Protein AF-A0A7S0UG83-F1 (afdb_monomer)

Structure (mmCIF, N/CA/C/O backbone):
data_AF-A0A7S0UG83-F1
#
_entry.id   AF-A0A7S0UG83-F1
#
loop_
_atom_site.group_PDB
_atom_site.id
_atom_site.type_symbol
_atom_site.label_atom_id
_atom_site.label_alt_id
_atom_site.label_comp_id
_atom_site.label_asym_id
_atom_site.label_entity_id
_atom_site.label_seq_id
_atom_site.pdbx_PDB_ins_code
_atom_site.Cartn_x
_atom_site.Cartn_y
_atom_site.Cartn_z
_atom_site.occupancy
_atom_site.B_iso_or_equiv
_atom_site.auth_seq_id
_atom_site.auth_comp_id
_atom_site.auth_asym_id
_atom_site.auth_atom_id
_atom_site.pdbx_PDB_model_num
ATOM 1 N N . SER A 1 1 ? -14.857 -38.930 8.325 1.00 55.25 1 SER A N 1
ATOM 2 C CA . SER A 1 1 ? -13.492 -38.384 8.248 1.00 55.25 1 SER A CA 1
ATOM 3 C C . SER A 1 1 ? -13.246 -37.545 7.004 1.00 55.25 1 SER A C 1
ATOM 5 O O . SER A 1 1 ? -12.803 -36.432 7.189 1.00 55.25 1 SER A O 1
ATOM 7 N N . ALA A 1 2 ? -13.615 -37.961 5.781 1.00 55.34 2 ALA A N 1
ATOM 8 C CA . ALA A 1 2 ? -13.369 -37.147 4.570 1.00 55.34 2 ALA A CA 1
ATOM 9 C C . ALA A 1 2 ? -14.016 -35.740 4.572 1.00 55.34 2 ALA A C 1
ATOM 11 O O . ALA A 1 2 ? -13.411 -34.779 4.124 1.00 55.34 2 ALA A O 1
ATOM 12 N N . THR A 1 3 ? -15.219 -35.597 5.137 1.00 56.50 3 THR A N 1
ATOM 13 C CA . THR A 1 3 ? -15.946 -34.312 5.203 1.00 56.50 3 THR A CA 1
ATOM 14 C C . THR A 1 3 ? -15.348 -33.318 6.207 1.00 56.50 3 THR A C 1
ATOM 16 O O . THR A 1 3 ? -15.695 -32.144 6.189 1.00 56.50 3 THR A O 1
ATOM 19 N N . GLN A 1 4 ? -14.491 -33.794 7.115 1.00 55.19 4 GLN A N 1
ATOM 20 C CA . GLN A 1 4 ? -13.876 -32.973 8.158 1.00 55.19 4 GLN A CA 1
ATOM 21 C C . GLN A 1 4 ? -12.537 -32.400 7.666 1.00 55.19 4 GLN A C 1
ATOM 23 O O . GLN A 1 4 ? -12.300 -31.214 7.853 1.00 55.19 4 GLN A O 1
ATOM 28 N N . ASP A 1 5 ? -11.759 -33.195 6.917 1.00 56.16 5 ASP A N 1
ATOM 29 C CA . ASP A 1 5 ? -10.549 -32.743 6.207 1.00 56.16 5 ASP A CA 1
ATOM 30 C C . ASP A 1 5 ? -10.850 -31.689 5.121 1.00 56.16 5 ASP A C 1
ATOM 32 O O . ASP A 1 5 ? -10.112 -30.719 4.975 1.00 56.16 5 ASP A O 1
ATOM 36 N N . GLU A 1 6 ? -11.945 -31.835 4.360 1.00 56.91 6 GLU A N 1
ATOM 37 C CA . GLU A 1 6 ? -12.326 -30.838 3.342 1.00 56.91 6 GLU A CA 1
ATOM 38 C C . GLU A 1 6 ? -12.763 -29.500 3.955 1.00 56.91 6 GLU A C 1
ATOM 40 O O . GLU A 1 6 ? -12.455 -28.446 3.404 1.00 56.91 6 GLU A O 1
ATOM 45 N N . ALA A 1 7 ? -13.459 -29.520 5.095 1.00 57.38 7 ALA A N 1
ATOM 46 C CA . ALA A 1 7 ? -13.889 -28.298 5.774 1.00 57.38 7 ALA A CA 1
ATOM 47 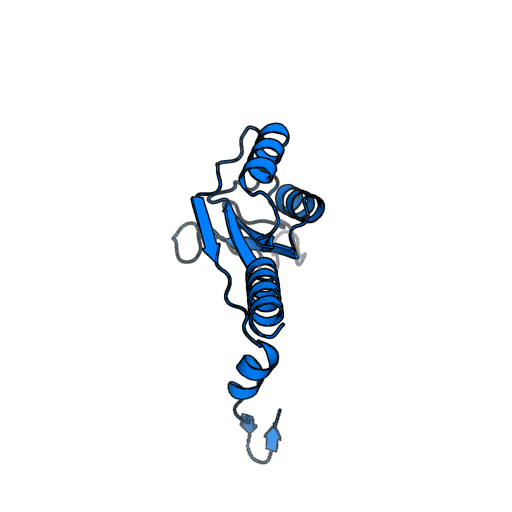C C . ALA A 1 7 ? -12.700 -27.536 6.381 1.00 57.38 7 ALA A C 1
ATOM 49 O O . ALA A 1 7 ? -12.618 -26.316 6.250 1.00 57.38 7 ALA A O 1
ATOM 50 N N . GLU A 1 8 ? -11.752 -28.263 6.973 1.00 57.75 8 GLU A N 1
ATOM 51 C CA . GLU A 1 8 ? -10.526 -27.698 7.540 1.00 57.75 8 GLU A CA 1
ATOM 52 C C . GLU A 1 8 ? -9.620 -27.121 6.435 1.00 57.75 8 GLU A C 1
ATOM 54 O O . GLU A 1 8 ? -9.106 -26.013 6.563 1.00 57.75 8 GLU A O 1
ATOM 59 N N . ALA A 1 9 ? -9.510 -27.797 5.284 1.00 57.75 9 ALA A N 1
ATOM 60 C CA . ALA A 1 9 ? -8.778 -27.281 4.126 1.00 57.75 9 ALA A CA 1
ATOM 61 C C . ALA A 1 9 ? -9.392 -25.992 3.549 1.00 57.75 9 ALA A C 1
ATOM 63 O O . ALA A 1 9 ? -8.658 -25.088 3.148 1.00 57.75 9 ALA A O 1
ATOM 64 N N . VAL A 1 10 ? -10.723 -25.877 3.519 1.00 57.22 10 VAL A N 1
ATOM 65 C CA . VAL A 1 10 ? -11.413 -24.665 3.047 1.00 57.22 10 VAL A CA 1
ATOM 66 C C . VAL A 1 10 ? -11.240 -23.501 4.028 1.00 57.22 10 VAL A C 1
ATOM 68 O O . VAL A 1 10 ? -10.993 -22.382 3.582 1.00 57.22 10 VAL A O 1
ATOM 71 N N . GLU A 1 11 ? -11.286 -23.744 5.342 1.00 54.84 11 GLU A N 1
ATOM 72 C CA . GLU A 1 11 ? -10.980 -22.715 6.352 1.00 54.84 11 GLU A CA 1
ATOM 73 C C . GLU A 1 11 ? -9.525 -22.234 6.272 1.00 54.84 11 GLU A C 1
ATOM 75 O O . GLU A 1 11 ? -9.270 -21.035 6.382 1.00 54.84 11 GLU A O 1
ATOM 80 N N . ILE A 1 12 ? -8.566 -23.132 6.021 1.00 55.22 12 ILE A N 1
ATOM 81 C CA . ILE A 1 12 ? -7.151 -22.763 5.855 1.00 55.22 12 ILE A CA 1
ATOM 82 C C . ILE A 1 12 ? -6.948 -21.918 4.589 1.00 55.22 12 ILE A C 1
ATOM 84 O O . ILE A 1 12 ? -6.195 -20.943 4.612 1.00 55.22 12 ILE A O 1
ATOM 88 N N . LEU A 1 13 ? -7.631 -22.254 3.493 1.00 54.31 13 LEU A N 1
ATOM 89 C CA . LEU A 1 13 ? -7.565 -21.491 2.243 1.00 54.31 13 LEU A CA 1
ATOM 90 C C . LEU A 1 13 ? -8.206 -20.103 2.373 1.00 54.31 13 LEU A C 1
ATOM 92 O O . LEU A 1 13 ? -7.708 -19.145 1.781 1.00 54.31 13 LEU A O 1
ATOM 96 N N . ASP A 1 14 ? -9.273 -19.966 3.161 1.00 55.91 14 ASP A N 1
ATOM 97 C CA . ASP A 1 14 ? -9.890 -18.662 3.418 1.00 55.91 14 ASP A CA 1
ATOM 98 C C . ASP A 1 14 ? -9.061 -17.826 4.406 1.00 55.91 14 ASP A C 1
ATOM 100 O O . ASP A 1 14 ? -8.895 -16.626 4.205 1.00 55.91 14 ASP A O 1
ATOM 104 N N . ALA A 1 15 ? -8.418 -18.456 5.397 1.00 54.66 15 ALA A N 1
ATOM 105 C CA . ALA A 1 15 ? -7.456 -17.799 6.288 1.00 54.66 15 ALA A CA 1
ATOM 106 C C . ALA A 1 15 ? -6.184 -17.325 5.557 1.00 54.66 15 ALA A C 1
ATOM 108 O O . ALA A 1 15 ? -5.594 -16.313 5.943 1.00 54.66 15 ALA A O 1
ATOM 109 N N . ALA A 1 16 ? -5.786 -18.021 4.488 1.00 64.38 16 ALA A N 1
ATOM 110 C CA . ALA A 1 16 ? -4.690 -17.630 3.600 1.00 64.38 16 ALA A CA 1
ATOM 111 C C . ALA A 1 16 ? -5.082 -16.532 2.593 1.00 64.38 16 ALA A C 1
ATOM 113 O O . ALA A 1 16 ? -4.217 -15.988 1.905 1.00 64.38 16 ALA A O 1
ATOM 114 N N . SER A 1 17 ? -6.367 -16.173 2.501 1.00 81.69 17 SER A N 1
ATOM 115 C CA . SER A 1 17 ? -6.817 -15.092 1.631 1.00 81.69 17 SER A CA 1
ATOM 116 C C . SER A 1 17 ? -6.233 -13.762 2.102 1.00 81.69 17 SER A C 1
ATOM 118 O O . SER A 1 17 ? -6.356 -13.380 3.263 1.00 81.69 17 SER A O 1
ATOM 120 N N . LEU A 1 18 ? -5.649 -13.004 1.181 1.00 88.12 18 LEU A N 1
ATOM 121 C CA . LEU A 1 18 ? -5.120 -11.675 1.460 1.00 88.12 18 LEU A CA 1
ATOM 122 C C . LEU A 1 18 ? -6.156 -10.605 1.093 1.00 88.12 18 LEU A C 1
ATOM 124 O O . LEU A 1 18 ? -6.955 -10.770 0.167 1.00 88.12 18 LEU A O 1
ATOM 128 N N . ARG A 1 19 ? -6.161 -9.497 1.830 1.00 90.81 19 ARG A N 1
ATOM 129 C CA . ARG A 1 19 ? -6.985 -8.315 1.559 1.00 90.81 19 ARG A CA 1
ATOM 130 C C . ARG A 1 19 ? -6.094 -7.088 1.505 1.00 90.81 19 ARG A C 1
ATOM 132 O O . ARG A 1 19 ? -5.332 -6.848 2.436 1.00 90.81 19 ARG A O 1
ATOM 139 N N . SER A 1 20 ? -6.203 -6.309 0.441 1.00 91.88 20 SER A N 1
ATOM 140 C CA . SER A 1 20 ? -5.556 -5.008 0.331 1.00 91.88 20 SER A CA 1
ATOM 141 C C . SER A 1 20 ? -6.509 -3.918 0.795 1.00 91.88 20 SER A C 1
ATOM 143 O O . SER A 1 20 ? -7.672 -3.898 0.393 1.00 91.88 20 SER A O 1
ATOM 145 N N . VAL A 1 21 ? -5.999 -3.007 1.608 1.00 92.56 21 VAL A N 1
ATOM 146 C CA . VAL A 1 21 ? -6.698 -1.840 2.132 1.00 92.56 21 VAL A CA 1
ATOM 147 C C . VAL A 1 21 ? -5.957 -0.597 1.671 1.00 92.56 21 VAL A C 1
ATOM 149 O O . VAL A 1 21 ? -4.744 -0.512 1.862 1.00 92.56 21 VAL A O 1
ATOM 152 N N . THR A 1 22 ? -6.671 0.358 1.080 1.00 92.62 22 THR A N 1
ATOM 153 C CA . THR A 1 22 ? -6.071 1.585 0.538 1.00 92.62 22 THR A CA 1
ATOM 154 C C . THR A 1 22 ? -6.601 2.828 1.244 1.00 92.62 22 THR A C 1
ATOM 156 O O . THR A 1 22 ? -7.810 3.060 1.301 1.00 92.62 22 THR A O 1
ATOM 159 N N . PHE A 1 23 ? -5.672 3.642 1.737 1.00 91.19 23 PHE A N 1
ATOM 160 C CA . PHE A 1 23 ? -5.886 4.992 2.240 1.00 91.19 23 PHE A CA 1
ATOM 161 C C . PHE A 1 23 ? -5.570 5.981 1.118 1.00 91.19 23 PHE A C 1
ATOM 163 O O . PHE A 1 23 ? -4.446 5.998 0.604 1.00 91.19 23 PHE A O 1
ATOM 170 N N . SER A 1 24 ? -6.560 6.773 0.710 1.00 90.62 24 SER A N 1
ATOM 171 C CA . SER A 1 24 ? -6.434 7.662 -0.445 1.00 90.62 24 SER A CA 1
ATOM 172 C C . SER A 1 24 ? -6.093 9.092 -0.062 1.00 90.62 24 SER A C 1
ATOM 174 O O . SER A 1 24 ? -6.533 9.571 0.979 1.00 90.62 24 SER A O 1
ATOM 176 N N . ASN A 1 25 ? -5.393 9.792 -0.961 1.00 88.19 25 ASN A N 1
ATOM 177 C CA . ASN A 1 25 ? -5.128 11.232 -0.865 1.00 88.19 25 ASN A CA 1
ATOM 178 C C . ASN A 1 25 ? -4.429 11.634 0.442 1.00 88.19 25 ASN A C 1
ATOM 180 O O . ASN A 1 25 ? -4.804 12.611 1.090 1.00 88.19 25 ASN A O 1
ATOM 184 N N . ILE A 1 26 ? -3.423 10.857 0.842 1.00 88.75 26 ILE A N 1
ATOM 185 C CA . ILE A 1 26 ? -2.611 11.161 2.016 1.00 88.75 26 ILE A CA 1
ATOM 186 C C . ILE A 1 26 ? -1.632 12.261 1.652 1.00 88.75 26 ILE A C 1
ATOM 188 O O . ILE A 1 26 ? -0.819 12.095 0.739 1.00 88.75 26 ILE A O 1
ATOM 192 N N . LEU A 1 27 ? -1.712 13.373 2.377 1.00 88.44 27 LEU A N 1
ATOM 193 C CA . LEU A 1 27 ? -0.807 14.492 2.171 1.00 88.44 27 LEU A CA 1
ATOM 194 C C . LEU A 1 27 ? 0.592 14.128 2.667 1.00 88.44 27 LEU A C 1
ATOM 196 O O . LEU A 1 27 ? 0.752 13.429 3.669 1.00 88.44 27 LEU A O 1
ATOM 200 N N . LYS A 1 28 ? 1.619 14.685 2.031 1.00 84.31 28 LYS A N 1
ATOM 201 C CA . LYS A 1 28 ? 3.019 14.528 2.452 1.00 84.31 28 LYS A CA 1
ATOM 202 C C . LYS A 1 28 ? 3.256 14.841 3.935 1.00 84.31 28 LYS A C 1
ATOM 204 O O . LYS A 1 28 ? 4.001 14.121 4.597 1.00 84.31 28 LYS A O 1
ATOM 209 N N . ASP A 1 29 ? 2.599 15.878 4.453 1.00 85.69 29 ASP A N 1
ATOM 210 C CA . ASP A 1 29 ? 2.721 16.325 5.850 1.00 85.69 29 ASP A CA 1
ATOM 211 C C . ASP A 1 29 ? 2.062 15.365 6.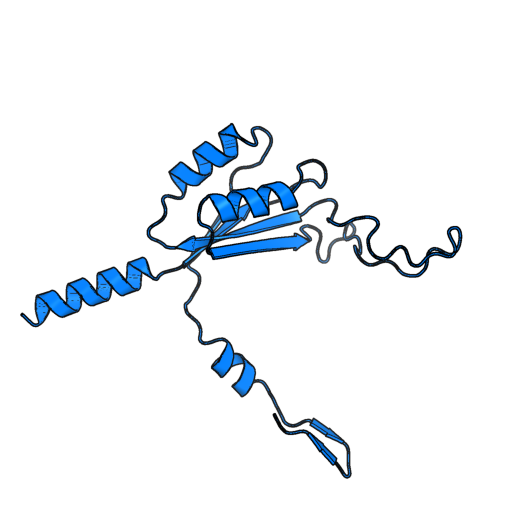854 1.00 85.69 29 ASP A C 1
ATOM 213 O O . ASP A 1 29 ? 2.298 15.465 8.055 1.00 85.69 29 ASP A O 1
ATOM 217 N N . GLN A 1 30 ? 1.249 14.417 6.379 1.00 85.06 30 GLN A N 1
ATOM 218 C CA . GLN A 1 30 ? 0.651 13.359 7.200 1.00 85.06 30 GLN A CA 1
ATOM 219 C C . GLN A 1 30 ? 1.569 12.136 7.348 1.00 85.06 30 GLN A C 1
ATOM 221 O O . GLN A 1 30 ? 1.123 11.091 7.813 1.00 85.06 30 GLN A O 1
ATOM 226 N N . GLU A 1 31 ? 2.839 12.263 6.950 1.00 86.50 31 GLU A N 1
ATOM 227 C CA . GLU A 1 31 ? 3.883 11.244 7.085 1.00 86.50 31 GLU A CA 1
ATOM 228 C C . GLU A 1 31 ? 3.443 9.850 6.583 1.00 86.50 31 GLU A C 1
ATOM 230 O O . GLU A 1 31 ? 3.411 8.885 7.353 1.00 86.50 31 GLU A O 1
ATOM 235 N N . PRO A 1 32 ? 3.145 9.686 5.277 1.00 88.38 32 PRO A N 1
ATOM 236 C CA . PRO A 1 32 ? 2.652 8.419 4.715 1.00 88.38 32 PRO A CA 1
ATOM 237 C C . PRO A 1 32 ? 3.587 7.226 4.982 1.00 88.38 32 PRO A C 1
ATOM 239 O O . PRO A 1 32 ? 3.148 6.078 5.069 1.00 88.38 32 PRO A O 1
ATOM 242 N N . GLN A 1 33 ? 4.881 7.487 5.162 1.00 88.44 33 GLN A N 1
ATOM 243 C CA . GLN A 1 33 ? 5.870 6.469 5.503 1.00 88.44 33 GLN A CA 1
ATOM 244 C C . GLN A 1 33 ? 5.767 5.991 6.958 1.00 88.44 33 GLN A C 1
ATOM 246 O O . GLN A 1 33 ? 5.955 4.803 7.224 1.00 88.44 33 GLN A O 1
ATOM 251 N N . LEU A 1 34 ? 5.415 6.881 7.892 1.00 90.25 34 LEU A N 1
ATOM 252 C CA . LEU A 1 34 ? 5.139 6.504 9.277 1.00 90.25 34 LEU A CA 1
ATOM 253 C C . LEU A 1 34 ? 3.873 5.645 9.352 1.00 90.25 34 LEU A C 1
ATOM 255 O O . LEU A 1 34 ? 3.875 4.622 10.033 1.00 90.25 34 LEU A O 1
ATOM 259 N N . LEU A 1 35 ? 2.841 5.993 8.575 1.00 90.94 35 LEU A N 1
ATOM 260 C CA . LEU A 1 35 ? 1.647 5.160 8.426 1.00 90.94 35 LEU A CA 1
ATOM 261 C C . LEU A 1 35 ? 1.993 3.758 7.897 1.00 90.94 35 LEU A C 1
ATOM 263 O O . LEU A 1 35 ? 1.491 2.768 8.420 1.00 90.94 35 LEU A O 1
ATOM 267 N N . CYS A 1 36 ? 2.880 3.646 6.903 1.00 91.94 36 CYS A N 1
ATOM 268 C CA . CYS A 1 36 ? 3.327 2.343 6.396 1.00 91.94 36 CYS A CA 1
ATOM 269 C C . CYS A 1 36 ? 4.010 1.499 7.476 1.00 91.94 36 CYS A C 1
ATOM 271 O O . CYS A 1 36 ? 3.695 0.317 7.613 1.00 91.94 36 CYS A O 1
ATOM 273 N N . ASN A 1 37 ? 4.920 2.095 8.249 1.00 92.44 37 ASN A N 1
ATOM 274 C CA . ASN A 1 37 ? 5.593 1.398 9.346 1.00 92.44 37 ASN A CA 1
ATOM 275 C C . ASN A 1 37 ? 4.587 0.939 10.405 1.00 92.44 37 ASN A C 1
ATOM 277 O O . ASN A 1 37 ? 4.611 -0.215 10.822 1.00 92.44 37 ASN A O 1
ATOM 281 N N . PHE A 1 38 ? 3.650 1.812 10.767 1.00 93.69 38 PHE A N 1
ATOM 282 C CA . PHE A 1 38 ? 2.607 1.496 11.731 1.00 93.69 38 PHE A CA 1
ATOM 283 C C . PHE A 1 38 ? 1.711 0.342 11.264 1.00 93.69 38 PHE A C 1
ATOM 285 O O . PHE A 1 38 ? 1.462 -0.598 12.010 1.00 93.69 38 PHE A O 1
ATOM 292 N N . LEU A 1 39 ? 1.281 0.343 9.999 1.00 92.81 39 LEU A N 1
ATOM 293 C CA . LEU A 1 39 ? 0.478 -0.746 9.434 1.00 92.81 39 LEU A CA 1
ATOM 294 C C . LEU A 1 39 ? 1.243 -2.081 9.416 1.00 92.81 39 LEU A C 1
ATOM 296 O O . LEU A 1 39 ? 0.643 -3.126 9.669 1.00 92.81 39 LEU A O 1
ATOM 300 N N . MET A 1 40 ? 2.560 -2.059 9.178 1.00 93.56 40 MET A N 1
ATOM 301 C CA . MET A 1 40 ? 3.415 -3.249 9.305 1.00 93.56 40 MET A CA 1
ATOM 302 C C . MET A 1 40 ? 3.462 -3.763 10.750 1.00 93.56 40 MET A C 1
ATOM 304 O O . MET A 1 40 ? 3.352 -4.969 10.968 1.00 93.56 40 MET A O 1
ATOM 308 N N . GLU A 1 41 ? 3.557 -2.875 11.744 1.00 93.44 41 GLU A N 1
ATOM 309 C CA . GLU A 1 41 ? 3.510 -3.248 13.168 1.00 93.44 41 GLU A CA 1
ATOM 310 C C . GLU A 1 41 ? 2.155 -3.845 13.580 1.00 93.44 41 GLU A C 1
ATOM 312 O O . GLU A 1 41 ? 2.108 -4.760 14.403 1.00 93.44 41 GLU A O 1
ATOM 317 N N . LEU A 1 42 ? 1.060 -3.402 12.954 1.00 91.25 42 LEU A N 1
ATOM 318 C CA . LEU A 1 42 ? -0.282 -3.973 13.133 1.00 91.25 42 LEU A CA 1
ATOM 319 C C . LEU A 1 42 ? -0.486 -5.322 12.418 1.00 91.25 42 LEU A C 1
ATOM 321 O O . LEU A 1 42 ? -1.576 -5.895 12.477 1.00 91.25 42 LEU A O 1
ATOM 325 N N . GLY A 1 43 ? 0.547 -5.849 11.757 1.00 91.00 43 GLY A N 1
ATOM 326 C CA . GLY A 1 43 ? 0.526 -7.161 11.116 1.00 91.00 43 GLY A CA 1
ATOM 3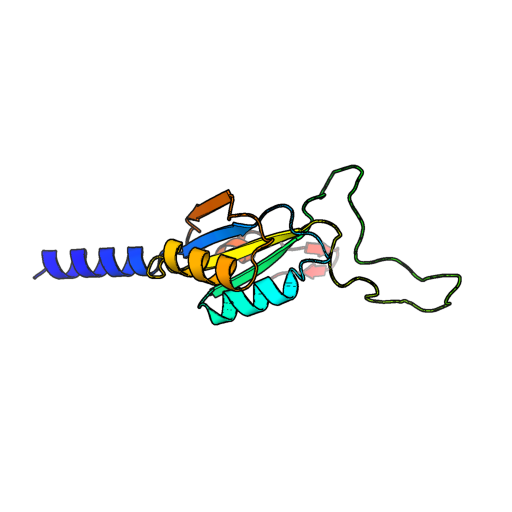27 C C . GLY A 1 43 ? 0.185 -7.137 9.627 1.00 91.00 43 GLY A C 1
ATOM 328 O O . GLY A 1 43 ? -0.281 -8.151 9.100 1.00 91.00 43 GLY A O 1
ATOM 329 N N . ALA A 1 44 ? 0.399 -6.013 8.934 1.00 92.81 44 ALA A N 1
ATOM 330 C CA . ALA A 1 44 ? 0.380 -6.017 7.475 1.00 92.81 44 ALA A CA 1
ATOM 331 C C . ALA A 1 44 ? 1.515 -6.905 6.944 1.00 92.81 44 ALA A C 1
ATOM 333 O O . ALA A 1 44 ? 2.655 -6.842 7.400 1.00 92.81 44 ALA A O 1
ATOM 334 N N . CYS A 1 45 ? 1.210 -7.722 5.941 1.00 90.50 45 CYS A N 1
ATOM 335 C CA . CYS A 1 45 ? 2.204 -8.510 5.219 1.00 90.50 45 CYS A CA 1
ATOM 336 C C . CYS A 1 45 ? 3.082 -7.625 4.328 1.00 90.50 45 CYS A C 1
ATOM 338 O O . CYS A 1 45 ? 4.231 -7.960 4.046 1.00 90.50 45 CYS A O 1
ATOM 340 N N . SER A 1 46 ? 2.518 -6.523 3.836 1.00 92.31 46 SER A N 1
ATOM 341 C CA . SER A 1 46 ? 3.199 -5.573 2.966 1.00 92.31 46 SER A CA 1
ATOM 342 C C . SER A 1 46 ? 2.487 -4.228 2.997 1.00 92.31 46 SER A C 1
ATOM 344 O O . SER A 1 46 ? 1.268 -4.168 3.176 1.00 92.31 46 SER A O 1
ATOM 346 N N . THR A 1 47 ? 3.248 -3.161 2.781 1.00 93.88 47 THR A N 1
ATOM 347 C CA . THR A 1 47 ? 2.746 -1.807 2.567 1.00 93.88 47 THR A CA 1
ATOM 348 C C . THR A 1 47 ? 3.435 -1.187 1.356 1.00 93.88 47 THR A C 1
ATOM 350 O O . THR A 1 47 ? 4.581 -1.505 1.035 1.00 93.88 47 THR A O 1
ATOM 353 N N . SER A 1 48 ? 2.721 -0.319 0.649 1.00 92.06 48 SER A N 1
ATOM 354 C CA . SER A 1 48 ? 3.219 0.374 -0.536 1.00 92.06 48 SER A CA 1
ATOM 355 C C . SER A 1 48 ? 2.660 1.787 -0.607 1.00 92.06 48 SER A C 1
ATOM 357 O O . SER A 1 48 ? 1.485 2.003 -0.301 1.00 92.06 48 SER A O 1
ATOM 359 N N . ILE A 1 49 ? 3.484 2.715 -1.083 1.00 90.94 49 ILE A N 1
ATOM 360 C CA . ILE A 1 49 ? 3.113 4.106 -1.345 1.00 90.94 49 ILE A CA 1
ATOM 361 C C . ILE A 1 49 ? 3.117 4.301 -2.859 1.00 90.94 49 ILE A C 1
ATOM 363 O O . ILE A 1 49 ? 4.093 3.949 -3.524 1.00 90.94 49 ILE A O 1
ATOM 367 N N . VAL A 1 50 ? 2.027 4.836 -3.396 1.00 88.88 50 VAL A N 1
ATOM 368 C CA . VAL A 1 50 ? 1.860 5.126 -4.824 1.00 88.88 50 VAL A CA 1
ATOM 369 C C . VAL A 1 50 ? 1.431 6.581 -4.980 1.00 88.88 50 VAL A C 1
ATOM 371 O O . VAL A 1 50 ? 0.714 7.097 -4.125 1.00 88.88 50 VAL A O 1
ATOM 374 N N . ASP A 1 51 ? 1.867 7.234 -6.054 1.00 87.88 51 ASP A N 1
ATOM 375 C CA . ASP A 1 51 ? 1.418 8.582 -6.405 1.00 87.88 51 ASP A CA 1
ATOM 376 C C . ASP A 1 51 ? -0.104 8.613 -6.618 1.00 87.88 51 ASP A C 1
ATOM 378 O O . ASP A 1 51 ? -0.646 7.791 -7.364 1.00 87.88 51 ASP A O 1
ATOM 382 N N . ALA A 1 52 ? -0.791 9.537 -5.945 1.00 87.56 52 ALA A N 1
ATOM 383 C CA . ALA A 1 52 ? -2.223 9.750 -6.147 1.00 87.56 52 ALA A CA 1
ATOM 384 C C . ALA A 1 52 ? -2.532 10.603 -7.380 1.00 87.56 52 ALA A C 1
ATOM 386 O O . ALA A 1 52 ? -3.607 10.474 -7.965 1.00 87.56 52 ALA A O 1
ATOM 387 N N . ASP A 1 53 ? -1.568 11.410 -7.813 1.00 85.31 53 ASP A N 1
ATOM 388 C CA . ASP A 1 53 ? -1.708 12.348 -8.919 1.00 85.31 53 ASP A CA 1
ATOM 389 C C . ASP A 1 53 ? -1.178 11.758 -10.241 1.00 85.31 53 ASP A C 1
ATOM 391 O O . ASP A 1 53 ? -1.049 12.480 -11.232 1.00 85.31 53 ASP A O 1
ATOM 395 N N . LEU A 1 54 ? -0.927 10.441 -10.293 1.00 84.44 54 LEU A N 1
ATOM 396 C CA . LEU A 1 54 ? -0.402 9.738 -11.468 1.00 84.44 54 LEU A CA 1
ATOM 397 C C . LEU A 1 54 ? -1.254 10.002 -12.724 1.00 84.44 54 LEU A C 1
ATOM 399 O O . LEU A 1 54 ? -2.434 9.644 -12.788 1.00 84.44 54 LEU A O 1
ATOM 403 N N . GLY A 1 55 ? -0.638 10.565 -13.764 1.00 79.69 55 GLY A N 1
ATOM 404 C CA . GLY A 1 55 ? -1.288 10.884 -15.034 1.00 79.69 55 GLY A CA 1
ATOM 405 C C . GLY A 1 55 ? -2.141 12.156 -15.010 1.00 79.69 55 GLY A C 1
ATOM 406 O O . GLY A 1 55 ? -2.866 12.415 -15.976 1.00 79.69 55 GLY A O 1
ATOM 407 N N . THR A 1 56 ? -2.078 12.943 -13.934 1.00 85.06 56 THR A N 1
ATOM 408 C CA . THR A 1 56 ? -2.755 14.241 -13.816 1.00 85.06 56 THR A CA 1
ATOM 409 C C . THR A 1 56 ? -1.790 15.402 -14.076 1.00 85.06 56 THR A C 1
ATOM 411 O O . THR A 1 56 ? -0.585 15.223 -14.220 1.00 85.06 56 THR A O 1
ATOM 414 N N . THR A 1 57 ? -2.316 16.627 -14.155 1.00 8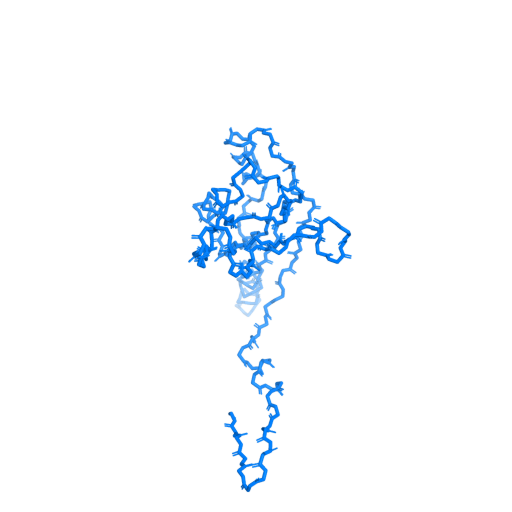3.06 57 THR A N 1
ATOM 415 C CA . THR A 1 57 ? -1.486 17.837 -14.289 1.00 83.06 57 THR A CA 1
ATOM 416 C C . THR A 1 57 ? -0.686 18.171 -13.034 1.00 83.06 57 THR A C 1
ATOM 418 O O . THR A 1 57 ? 0.244 18.969 -13.123 1.00 83.06 57 THR A O 1
ATOM 421 N N . ASP A 1 58 ? -1.059 17.586 -11.895 1.00 80.06 58 ASP A N 1
ATOM 422 C CA . ASP A 1 58 ? -0.445 17.830 -10.590 1.00 80.06 58 ASP A CA 1
ATOM 423 C C . ASP A 1 58 ? 0.611 16.762 -10.237 1.00 80.06 58 ASP A C 1
ATOM 425 O O . ASP A 1 58 ? 1.240 16.844 -9.181 1.00 80.06 58 ASP A O 1
ATOM 429 N N . GLU A 1 59 ? 0.853 15.800 -11.142 1.00 80.94 59 GLU A N 1
ATOM 430 C CA . GLU A 1 59 ? 1.900 14.783 -11.015 1.00 80.94 59 GLU A CA 1
ATOM 431 C C . GLU A 1 59 ? 3.273 15.445 -10.831 1.00 80.94 59 GLU A C 1
ATOM 433 O O . GLU A 1 59 ? 3.706 16.276 -11.637 1.00 80.94 59 GLU A O 1
ATOM 438 N N . GLN A 1 60 ? 3.988 15.055 -9.773 1.00 75.38 60 GLN A N 1
ATOM 439 C CA . GLN A 1 60 ? 5.349 15.521 -9.513 1.00 75.38 60 GLN A CA 1
ATOM 440 C C . GLN A 1 60 ? 6.321 14.351 -9.477 1.00 75.38 60 GLN A C 1
ATOM 442 O O . GLN A 1 60 ? 6.175 13.413 -8.694 1.00 75.38 60 GLN A O 1
ATOM 447 N N . ALA A 1 61 ? 7.374 14.437 -10.288 1.00 73.00 61 ALA A N 1
ATOM 448 C CA . ALA A 1 61 ? 8.458 13.473 -10.234 1.00 73.00 61 ALA A CA 1
ATOM 449 C C . ALA A 1 61 ? 9.201 13.587 -8.891 1.00 73.00 61 ALA A C 1
ATOM 451 O O . ALA A 1 61 ? 9.756 14.630 -8.559 1.00 73.00 61 ALA A O 1
ATOM 452 N N . ILE A 1 62 ? 9.248 12.488 -8.130 1.00 70.50 62 ILE A N 1
ATOM 453 C CA . ILE A 1 62 ? 10.076 12.373 -6.913 1.00 70.50 62 ILE A CA 1
ATOM 454 C C . ILE A 1 62 ? 11.573 12.326 -7.240 1.00 70.50 62 ILE A C 1
ATOM 456 O O . ILE A 1 62 ? 12.420 12.703 -6.428 1.00 70.50 62 ILE A O 1
ATOM 460 N N . PHE A 1 63 ? 11.902 11.820 -8.425 1.00 66.19 63 PHE A N 1
ATOM 461 C CA . PHE A 1 63 ? 13.264 11.742 -8.919 1.00 66.19 63 PHE A CA 1
ATOM 462 C C . PHE A 1 63 ? 13.478 12.886 -9.900 1.00 66.19 63 PHE A C 1
ATOM 464 O O . PHE A 1 63 ? 13.059 12.773 -11.050 1.00 66.19 63 PHE A O 1
ATOM 471 N N . ASP A 1 64 ? 14.120 13.961 -9.446 1.00 55.09 64 ASP A N 1
ATOM 472 C CA . ASP A 1 64 ? 14.563 15.025 -10.346 1.00 55.09 64 ASP A CA 1
ATOM 473 C C . ASP A 1 64 ? 16.053 14.900 -10.701 1.00 55.09 64 ASP A C 1
ATOM 475 O O . ASP A 1 64 ? 16.881 14.359 -9.953 1.00 55.09 64 ASP A O 1
ATOM 479 N N . GLU A 1 65 ? 16.356 15.373 -11.907 1.00 55.53 65 GLU A N 1
ATOM 480 C CA . GLU A 1 65 ? 17.682 15.531 -12.474 1.00 55.53 65 GLU A CA 1
ATOM 481 C C . GLU A 1 65 ? 18.500 16.588 -11.714 1.00 55.53 65 GLU A C 1
ATOM 483 O O . GLU A 1 65 ? 18.020 17.346 -10.883 1.00 55.53 65 GLU A O 1
ATOM 488 N N . PHE A 1 66 ? 19.801 16.574 -11.990 1.00 51.78 66 PHE A N 1
ATOM 489 C CA . PHE A 1 66 ? 20.829 17.453 -11.439 1.00 51.78 66 PHE A CA 1
ATOM 490 C C . PHE A 1 66 ? 20.353 18.898 -11.181 1.00 51.78 66 PHE A C 1
ATOM 492 O O . PHE A 1 66 ? 20.069 19.633 -12.125 1.00 51.78 66 PHE A O 1
ATOM 499 N N . ASP A 1 67 ? 20.365 19.329 -9.916 1.00 59.72 67 ASP A N 1
ATOM 500 C CA . ASP A 1 67 ? 20.127 20.726 -9.558 1.00 59.72 67 ASP A CA 1
ATOM 501 C C . ASP A 1 67 ? 21.330 21.565 -10.023 1.00 59.72 67 ASP A C 1
ATOM 503 O O . ASP A 1 67 ? 22.440 21.461 -9.487 1.00 59.72 67 ASP A O 1
ATOM 507 N N . ALA A 1 68 ? 21.122 22.374 -11.064 1.00 58.88 68 ALA A N 1
ATOM 508 C CA . ALA A 1 68 ? 22.158 23.212 -11.657 1.00 58.88 68 ALA A CA 1
ATOM 509 C C . ALA A 1 68 ? 22.617 24.356 -10.732 1.00 58.88 68 ALA A C 1
ATOM 511 O O . ALA A 1 68 ? 23.744 24.828 -10.887 1.00 58.88 68 ALA A O 1
ATOM 512 N N . GLU A 1 69 ? 21.789 24.782 -9.772 1.00 63.41 69 GLU A N 1
ATOM 513 C CA . GLU A 1 69 ? 22.123 25.838 -8.808 1.00 63.41 69 GLU A CA 1
ATOM 514 C C . GLU A 1 69 ? 22.895 25.280 -7.608 1.00 63.41 69 GLU A C 1
ATOM 516 O O . GLU A 1 69 ? 23.874 25.880 -7.162 1.00 63.41 69 GLU A O 1
ATOM 521 N N . SER A 1 70 ? 22.509 24.099 -7.122 1.00 60.94 70 SER A N 1
ATOM 522 C CA . SER A 1 70 ? 23.203 23.412 -6.025 1.00 60.94 70 SER A CA 1
ATOM 523 C C . SER A 1 70 ? 24.434 22.620 -6.495 1.00 60.94 70 SER A C 1
ATOM 525 O O . SER A 1 70 ? 25.249 22.191 -5.679 1.00 60.94 70 SER A O 1
ATOM 527 N N . MET A 1 71 ? 24.594 22.406 -7.811 1.00 57.28 71 MET A N 1
ATOM 528 C CA . MET A 1 71 ? 25.588 21.504 -8.423 1.00 57.28 71 MET A CA 1
ATOM 529 C C . MET A 1 71 ? 25.647 20.118 -7.765 1.00 57.28 71 MET A C 1
ATOM 531 O O . MET A 1 71 ? 26.661 19.415 -7.830 1.00 57.28 71 MET A O 1
ATOM 535 N N . THR A 1 72 ? 24.559 19.709 -7.123 1.00 52.19 72 THR A N 1
ATOM 536 C CA . THR A 1 72 ? 24.436 18.414 -6.480 1.00 52.19 72 THR A CA 1
ATOM 537 C C . THR A 1 72 ? 23.335 17.643 -7.181 1.00 52.19 72 THR A C 1
ATOM 539 O O . THR A 1 72 ? 22.273 18.159 -7.520 1.00 52.19 72 THR A O 1
ATOM 542 N N . ARG A 1 73 ? 23.597 16.356 -7.420 1.00 50.47 73 ARG A N 1
ATOM 543 C CA . ARG A 1 73 ? 22.500 15.420 -7.624 1.00 50.47 73 ARG A CA 1
ATOM 544 C C . ARG A 1 73 ? 21.866 15.251 -6.268 1.00 50.47 73 ARG A C 1
ATOM 546 O O . ARG A 1 73 ? 22.343 14.438 -5.476 1.00 50.47 73 ARG A O 1
ATOM 553 N N . THR A 1 74 ? 20.833 16.025 -5.992 1.00 48.53 74 THR A N 1
ATOM 554 C CA . THR A 1 74 ? 20.022 15.802 -4.809 1.00 48.53 74 THR A CA 1
ATOM 555 C C . THR A 1 74 ? 19.146 14.591 -5.086 1.00 48.53 74 THR A C 1
ATOM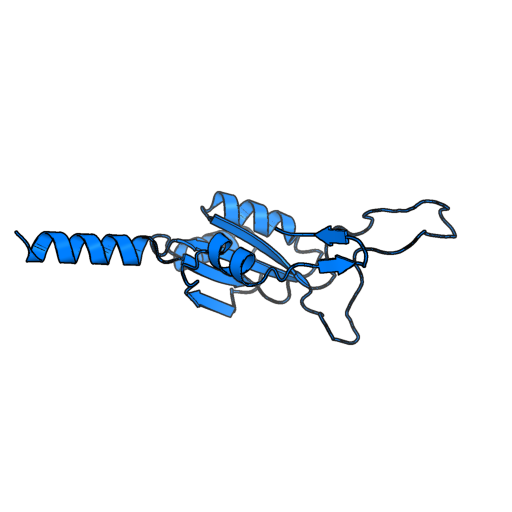 557 O O . THR A 1 74 ? 17.943 14.678 -5.294 1.00 48.53 74 THR A O 1
ATOM 560 N N . ALA A 1 75 ? 19.796 13.425 -5.151 1.00 48.00 75 ALA A N 1
ATOM 561 C CA . ALA A 1 75 ? 19.115 12.163 -5.021 1.00 48.00 75 ALA A CA 1
ATOM 562 C C . ALA A 1 75 ? 18.384 12.256 -3.681 1.00 48.00 75 ALA A C 1
ATOM 564 O O . ALA A 1 75 ? 19.008 12.244 -2.622 1.00 48.00 75 ALA A O 1
ATOM 565 N N . VAL A 1 76 ? 17.064 12.385 -3.762 1.00 49.62 76 VAL A N 1
ATOM 566 C CA . VAL A 1 76 ? 16.133 12.331 -2.639 1.00 49.62 76 VAL A CA 1
ATOM 567 C C . VAL A 1 76 ? 16.026 13.605 -1.770 1.00 49.62 76 VAL A C 1
ATOM 569 O O . VAL A 1 76 ? 16.252 13.569 -0.564 1.00 49.62 76 VAL A O 1
ATOM 572 N N . THR A 1 77 ? 15.608 14.753 -2.328 1.00 46.84 77 THR A N 1
ATOM 573 C CA . THR A 1 77 ? 15.105 15.873 -1.484 1.00 46.84 77 THR A CA 1
ATOM 574 C C . THR A 1 77 ? 13.723 15.593 -0.910 1.00 46.84 77 THR A C 1
ATOM 576 O O . THR A 1 77 ? 13.409 16.012 0.204 1.00 46.84 77 THR A O 1
ATOM 579 N N . THR A 1 78 ? 12.880 14.873 -1.646 1.00 53.66 78 THR A N 1
ATOM 580 C CA . THR A 1 78 ? 11.493 14.617 -1.266 1.00 53.66 78 THR A CA 1
ATOM 581 C C . THR A 1 78 ? 11.219 13.127 -1.342 1.00 53.66 78 THR A C 1
ATOM 583 O O . THR A 1 78 ? 10.981 12.590 -2.410 1.00 53.66 78 THR A O 1
ATOM 586 N N . HIS A 1 79 ? 11.252 12.440 -0.202 1.00 64.38 79 HIS A N 1
ATOM 587 C CA . HIS A 1 79 ? 11.033 10.990 -0.141 1.00 64.38 79 HIS A CA 1
ATOM 588 C C . HIS A 1 79 ? 9.570 10.572 -0.418 1.00 64.38 79 HIS A C 1
ATOM 590 O O . HIS A 1 79 ? 9.298 9.380 -0.450 1.00 64.38 79 HIS A O 1
ATOM 596 N N . ASN A 1 80 ? 8.642 11.524 -0.601 1.00 73.12 80 ASN A N 1
ATOM 597 C CA . ASN A 1 80 ? 7.204 11.288 -0.774 1.00 73.12 80 ASN A CA 1
ATOM 598 C C . ASN A 1 80 ? 6.583 12.311 -1.745 1.00 73.12 80 ASN A C 1
ATOM 600 O O . ASN A 1 80 ? 7.020 13.470 -1.766 1.00 73.12 80 ASN A O 1
ATOM 604 N N . TRP A 1 81 ? 5.549 11.885 -2.484 1.00 83.31 81 TRP A N 1
ATOM 605 C CA . TRP A 1 81 ? 4.704 12.737 -3.332 1.00 83.31 81 TRP A CA 1
ATOM 606 C C . TRP A 1 81 ? 3.845 13.660 -2.460 1.00 83.31 81 TRP A C 1
ATOM 608 O O . TRP A 1 81 ? 3.663 13.401 -1.268 1.00 83.31 81 TRP A O 1
ATOM 618 N N . ASN A 1 82 ? 3.316 14.742 -3.040 1.00 84.12 82 ASN A N 1
ATOM 619 C CA . ASN A 1 82 ? 2.442 15.668 -2.308 1.00 84.12 82 ASN A CA 1
ATOM 620 C C . ASN A 1 82 ? 1.146 14.987 -1.868 1.00 84.12 82 ASN A C 1
ATOM 622 O O . ASN A 1 82 ? 0.745 15.163 -0.718 1.00 84.12 82 ASN A O 1
ATOM 626 N N . ASN A 1 83 ? 0.568 14.174 -2.756 1.00 87.94 83 ASN A N 1
ATOM 627 C CA . ASN A 1 83 ? -0.550 13.289 -2.475 1.00 87.94 83 ASN A CA 1
ATOM 628 C C . ASN A 1 83 ? -0.142 11.848 -2.781 1.00 87.94 83 ASN A C 1
ATOM 630 O O . ASN A 1 83 ? 0.403 11.549 -3.841 1.00 87.94 83 ASN A O 1
ATOM 634 N N . CYS A 1 84 ? -0.416 10.942 -1.850 1.00 89.56 84 CYS A N 1
ATOM 635 C CA . CYS A 1 84 ? -0.102 9.527 -1.997 1.00 89.56 84 CYS A CA 1
ATOM 636 C C . CYS A 1 84 ? -1.323 8.652 -1.703 1.00 89.56 84 CYS A C 1
ATOM 638 O O . CYS A 1 84 ? -2.144 8.962 -0.838 1.00 89.56 84 CYS A O 1
ATOM 640 N N . HIS A 1 85 ? -1.380 7.492 -2.345 1.00 90.75 85 HIS A N 1
ATOM 641 C CA . HIS A 1 85 ? -2.166 6.355 -1.890 1.00 90.75 85 HIS A CA 1
ATOM 642 C C . HIS A 1 85 ? -1.276 5.421 -1.074 1.00 90.75 85 HIS A C 1
ATOM 644 O O . HIS A 1 85 ? -0.266 4.917 -1.572 1.00 90.75 85 HIS A O 1
ATOM 650 N N . VAL A 1 86 ? -1.667 5.148 0.169 1.00 91.50 86 VAL A N 1
ATOM 651 C CA . VAL A 1 86 ? -1.018 4.127 0.998 1.00 91.50 86 VAL A CA 1
ATOM 652 C C . VAL A 1 86 ? -1.862 2.868 0.941 1.00 91.50 86 VAL A C 1
ATOM 654 O O . VAL A 1 86 ? -3.019 2.873 1.350 1.00 91.50 86 VAL A O 1
ATOM 657 N N . THR A 1 87 ? -1.291 1.782 0.432 1.00 93.38 87 THR A N 1
ATOM 658 C CA . THR A 1 87 ? -1.956 0.476 0.385 1.00 93.38 87 THR A CA 1
ATOM 659 C C . THR A 1 87 ? -1.244 -0.501 1.303 1.00 93.38 87 THR A C 1
ATOM 661 O O . THR A 1 87 ? -0.019 -0.589 1.285 1.00 93.38 87 THR A O 1
ATOM 664 N N . ALA A 1 88 ? -2.008 -1.242 2.097 1.00 93.62 88 ALA A N 1
ATOM 665 C CA . ALA A 1 88 ? -1.516 -2.276 2.994 1.00 93.62 88 ALA A CA 1
ATOM 666 C C . ALA A 1 88 ? -2.233 -3.597 2.731 1.00 93.62 88 ALA A C 1
ATOM 668 O O . ALA A 1 88 ? -3.435 -3.616 2.476 1.00 93.62 88 ALA A O 1
ATOM 669 N N . ILE A 1 89 ? -1.502 -4.705 2.800 1.00 92.62 89 ILE A N 1
ATOM 670 C CA . ILE A 1 89 ? -2.038 -6.048 2.586 1.00 92.62 89 ILE A CA 1
ATOM 671 C C . ILE A 1 89 ? -2.081 -6.773 3.925 1.00 92.62 89 ILE A C 1
ATOM 673 O O . ILE A 1 89 ? -1.052 -6.935 4.574 1.00 92.62 89 ILE A O 1
ATOM 677 N N . PHE A 1 90 ? -3.262 -7.241 4.311 1.00 91.81 90 PHE A N 1
ATOM 678 C CA . PHE A 1 90 ? -3.501 -7.994 5.537 1.00 91.81 90 PHE A CA 1
ATOM 679 C C . PHE A 1 90 ? -4.035 -9.393 5.226 1.00 91.81 90 PHE A C 1
ATOM 681 O O . PHE A 1 90 ? -4.764 -9.570 4.245 1.00 91.81 90 PHE A O 1
ATOM 688 N N . PRO A 1 91 ? -3.756 -10.387 6.080 1.00 89.69 91 PRO A N 1
ATOM 689 C CA . PRO A 1 91 ? -4.431 -11.670 5.991 1.00 89.69 91 PRO A CA 1
ATOM 690 C C . PRO A 1 91 ? -5.919 -11.534 6.352 1.00 89.69 91 PRO A C 1
ATOM 692 O O . PRO A 1 91 ? -6.347 -10.605 7.051 1.00 89.69 91 PRO A O 1
ATOM 695 N N . ALA A 1 92 ? -6.743 -12.455 5.854 1.00 85.81 92 ALA A N 1
ATOM 696 C CA . ALA A 1 92 ? -8.184 -12.490 6.106 1.00 85.81 92 ALA A CA 1
ATOM 697 C C . ALA A 1 92 ? -8.529 -12.668 7.591 1.00 85.81 92 ALA A C 1
ATOM 699 O O . ALA A 1 92 ? -9.571 -12.198 8.044 1.00 85.81 92 ALA A O 1
ATOM 700 N N . SER A 1 93 ? -7.621 -13.277 8.353 1.00 84.50 93 SER A N 1
ATOM 701 C CA . SER A 1 93 ? -7.744 -13.479 9.795 1.00 84.50 93 SER A CA 1
ATOM 702 C C . SER A 1 93 ? -7.662 -12.189 10.621 1.00 84.50 93 SER A C 1
ATOM 704 O O . SER A 1 93 ? -8.150 -12.169 11.750 1.00 84.50 93 SER A O 1
ATOM 706 N N . THR A 1 94 ? -7.086 -11.103 10.092 1.00 85.94 94 THR A N 1
ATOM 707 C CA . THR A 1 94 ? -6.941 -9.846 10.846 1.00 85.94 94 THR A CA 1
ATOM 708 C C . THR A 1 94 ? -8.233 -9.024 10.830 1.00 85.94 94 THR A C 1
ATOM 710 O O . THR A 1 94 ? -8.881 -8.880 9.797 1.00 85.94 94 THR A O 1
ATOM 713 N N . SER A 1 95 ? -8.633 -8.432 11.955 1.00 88.56 95 SER A N 1
ATOM 714 C CA . SER A 1 95 ? -9.813 -7.556 11.980 1.00 88.56 95 SER A CA 1
ATOM 715 C C . SER A 1 95 ? -9.484 -6.171 11.413 1.00 88.56 95 SER A C 1
ATOM 717 O O . SER A 1 95 ? -8.729 -5.412 12.020 1.00 88.56 95 SER A O 1
ATOM 719 N N . LEU A 1 96 ? -10.068 -5.832 10.258 1.00 88.69 96 LEU A N 1
ATOM 720 C CA . LEU A 1 96 ? -9.886 -4.519 9.626 1.00 88.69 96 LEU A CA 1
ATOM 721 C C . LEU A 1 96 ? -10.552 -3.391 10.423 1.00 88.69 96 LEU A C 1
ATOM 723 O O . LEU A 1 96 ? -10.037 -2.277 10.432 1.00 88.69 96 LEU A O 1
ATOM 727 N N . ASP A 1 97 ? -11.659 -3.676 11.112 1.00 89.88 97 ASP A N 1
ATOM 728 C CA . ASP A 1 97 ? -12.348 -2.694 11.957 1.00 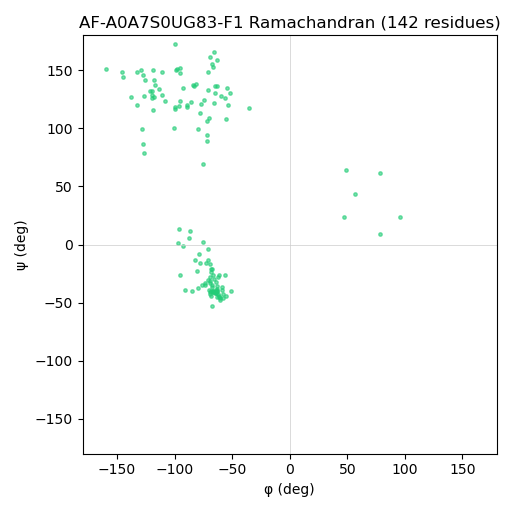89.88 97 ASP A CA 1
ATOM 729 C C . ASP A 1 97 ? -11.469 -2.270 13.139 1.00 89.88 97 ASP A C 1
ATOM 731 O O . ASP A 1 97 ? -11.358 -1.086 13.447 1.00 89.88 97 ASP A O 1
ATOM 735 N N . TRP A 1 98 ? -10.778 -3.237 13.749 1.00 90.62 98 TRP A N 1
ATOM 736 C CA . TRP A 1 9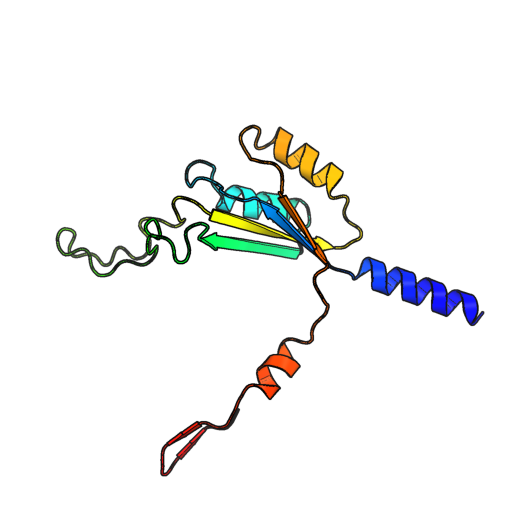8 ? -9.855 -2.986 14.854 1.00 90.62 98 TRP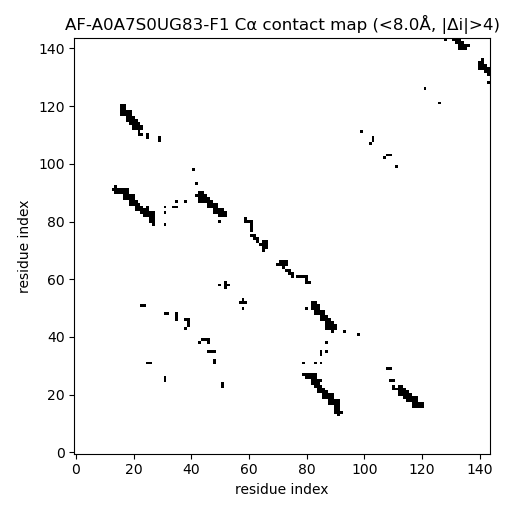 A CA 1
ATOM 737 C C . TRP A 1 98 ? -8.602 -2.226 14.404 1.00 90.62 98 TRP A C 1
ATOM 739 O O . TRP A 1 98 ? -8.199 -1.265 15.058 1.00 90.62 98 TRP A O 1
ATOM 749 N N . ILE A 1 99 ? -8.022 -2.603 13.255 1.00 90.75 99 ILE A N 1
ATOM 750 C CA . ILE A 1 99 ? -6.922 -1.839 12.642 1.00 90.75 99 ILE A CA 1
ATOM 751 C C . ILE A 1 99 ? -7.358 -0.390 12.434 1.00 90.75 99 ILE A C 1
ATOM 753 O O . ILE A 1 99 ? -6.609 0.533 12.745 1.00 90.75 99 ILE A O 1
ATOM 757 N N . MET A 1 100 ? -8.575 -0.188 11.929 1.00 89.44 100 MET A N 1
ATOM 758 C CA . MET A 1 100 ? -9.080 1.142 11.633 1.00 89.44 100 MET A CA 1
ATOM 759 C C . MET A 1 100 ? -9.205 2.008 12.879 1.00 89.44 100 MET A C 1
ATOM 761 O O . MET A 1 100 ? -8.792 3.163 12.861 1.00 89.44 100 MET A O 1
ATOM 765 N N . GLU A 1 101 ? -9.756 1.456 13.955 1.00 91.12 101 GLU A N 1
ATOM 766 C CA . GLU A 1 101 ? -9.901 2.158 15.229 1.00 91.12 101 GLU A CA 1
ATOM 767 C C . GLU A 1 101 ? -8.542 2.635 15.757 1.00 91.12 101 GLU A C 1
ATOM 769 O O . GLU A 1 101 ? -8.382 3.807 16.095 1.00 91.12 101 GLU A O 1
ATOM 774 N N . ILE A 1 102 ? -7.534 1.764 15.721 1.00 91.69 102 ILE A N 1
ATOM 775 C CA . ILE A 1 102 ? -6.179 2.081 16.186 1.00 91.69 102 ILE A CA 1
ATOM 776 C C . ILE A 1 102 ? -5.481 3.107 15.288 1.00 91.69 102 ILE A C 1
ATOM 778 O O . ILE A 1 102 ? -4.803 4.013 15.781 1.00 91.69 102 ILE A O 1
ATOM 782 N N . VAL A 1 103 ? -5.651 2.992 13.968 1.00 90.88 103 VAL A N 1
ATOM 783 C CA . VAL A 1 103 ? -5.117 3.973 13.015 1.00 90.88 103 VAL A CA 1
ATOM 784 C C . VAL A 1 103 ? -5.757 5.340 13.242 1.00 90.88 103 VAL A C 1
ATOM 786 O O . VAL A 1 103 ? -5.037 6.331 13.223 1.00 90.88 103 VAL A O 1
ATOM 789 N N . GLN A 1 104 ? -7.062 5.417 13.518 1.00 90.50 104 GLN A N 1
ATOM 790 C CA . GLN A 1 104 ? -7.718 6.694 13.826 1.00 90.50 104 GLN A CA 1
ATOM 791 C C . GLN A 1 104 ? -7.300 7.282 15.175 1.00 90.50 104 GLN A C 1
ATOM 793 O O . GLN A 1 104 ? -7.223 8.503 15.290 1.00 90.50 104 GLN A O 1
ATOM 798 N N . ASP A 1 105 ? -7.017 6.445 16.174 1.00 91.69 105 ASP A N 1
ATOM 799 C CA . ASP A 1 105 ? -6.514 6.904 17.474 1.00 91.69 105 ASP A CA 1
ATOM 800 C C . ASP A 1 105 ? -5.102 7.502 17.349 1.00 91.69 105 ASP A C 1
ATOM 802 O O . ASP A 1 105 ? -4.808 8.566 17.893 1.00 91.69 105 ASP A O 1
ATOM 806 N N . THR A 1 106 ? -4.245 6.864 16.549 1.00 89.44 106 THR A N 1
ATOM 807 C CA . THR A 1 106 ? -2.854 7.304 16.340 1.00 89.44 106 THR A CA 1
ATOM 808 C C . THR A 1 106 ? -2.757 8.469 15.350 1.00 89.44 106 THR A C 1
ATOM 810 O O . THR A 1 106 ? -1.966 9.394 15.538 1.00 89.44 106 THR A O 1
ATOM 813 N N . PHE A 1 107 ? -3.585 8.452 14.303 1.00 89.00 107 PHE A N 1
ATOM 814 C CA . PHE A 1 107 ? -3.605 9.436 13.227 1.00 89.00 107 PHE A CA 1
ATOM 815 C C . PHE A 1 107 ? -5.017 10.021 13.035 1.00 89.00 107 PHE A C 1
ATOM 817 O O . PHE A 1 107 ? -5.727 9.678 12.086 1.00 89.00 107 PHE A O 1
ATOM 824 N N . PRO A 1 108 ? -5.442 10.968 13.887 1.00 84.38 108 PRO A N 1
ATOM 825 C CA . PRO A 1 108 ? -6.822 11.466 13.895 1.00 84.38 108 PRO A CA 1
ATOM 826 C C . PRO A 1 108 ? -7.215 12.256 12.638 1.00 84.38 108 PRO A C 1
ATOM 828 O O . PRO A 1 108 ? -8.399 12.395 12.338 1.00 84.38 108 PRO A O 1
ATOM 831 N N . ASN A 1 109 ? -6.234 12.776 11.896 1.00 85.44 109 ASN A N 1
ATOM 832 C CA . ASN A 1 109 ? -6.460 13.572 10.685 1.00 85.44 109 ASN A CA 1
ATOM 833 C C . ASN A 1 109 ? -6.464 12.734 9.396 1.00 85.44 109 ASN A C 1
ATOM 835 O O . ASN A 1 109 ? -6.619 13.293 8.310 1.00 85.44 109 ASN A O 1
ATOM 839 N N . LEU A 1 110 ? -6.241 11.422 9.497 1.00 85.88 110 LEU A N 1
ATOM 840 C CA . LEU A 1 110 ? -6.136 10.538 8.344 1.00 85.88 110 LEU A CA 1
ATOM 841 C C . LEU A 1 110 ? -7.537 10.106 7.868 1.00 85.88 110 LEU A C 1
ATOM 843 O O . LEU A 1 110 ? -8.398 9.777 8.694 1.00 85.88 110 LEU A O 1
ATOM 847 N N . PRO A 1 111 ? -7.803 10.112 6.548 1.00 84.06 111 PRO A N 1
ATOM 848 C CA . PRO A 1 111 ? -9.068 9.632 6.011 1.00 84.06 111 PRO A CA 1
ATOM 849 C C . PRO A 1 111 ? -9.266 8.143 6.301 1.00 84.06 111 PRO A C 1
ATOM 851 O O . PRO A 1 111 ? -8.315 7.391 6.536 1.00 84.06 111 PRO A O 1
ATOM 854 N N . LYS A 1 112 ? -10.529 7.704 6.266 1.00 85.06 112 LYS A N 1
ATOM 855 C CA . LYS A 1 112 ? -10.825 6.273 6.309 1.00 85.06 112 LYS A CA 1
ATOM 856 C C . LYS A 1 112 ? -10.326 5.587 5.043 1.00 85.06 112 LYS A C 1
ATOM 858 O O . LYS A 1 112 ? -10.230 6.228 4.003 1.00 85.06 112 LYS A O 1
ATOM 863 N N . TYR A 1 113 ? -10.004 4.297 5.134 1.00 84.81 113 TYR A N 1
ATOM 864 C CA . TYR A 1 113 ? -9.710 3.536 3.927 1.00 84.81 113 TYR A CA 1
ATOM 865 C C . TYR A 1 113 ? -10.965 3.452 3.054 1.00 84.81 113 TYR A C 1
ATOM 867 O O . TYR A 1 113 ? -12.066 3.207 3.552 1.00 84.81 113 TYR A O 1
ATOM 875 N N . ASP A 1 114 ? -10.795 3.653 1.751 1.00 81.50 114 ASP A N 1
ATOM 876 C CA . ASP A 1 114 ? -11.922 3.730 0.814 1.00 81.50 114 ASP A CA 1
ATOM 877 C C . ASP A 1 114 ? -12.209 2.384 0.151 1.00 81.50 114 ASP A C 1
ATOM 879 O O . ASP A 1 114 ? -13.325 2.119 -0.297 1.00 81.50 114 ASP A O 1
ATOM 883 N N . ASN A 1 115 ? -11.186 1.534 0.053 1.00 79.88 115 ASN A N 1
ATOM 884 C CA . ASN A 1 115 ? -11.234 0.343 -0.775 1.00 79.88 115 ASN A CA 1
ATOM 885 C C . ASN A 1 115 ? -10.608 -0.847 -0.051 1.00 79.88 115 ASN A C 1
ATOM 887 O O . ASN A 1 115 ? -9.468 -0.776 0.415 1.00 79.88 115 ASN A O 1
ATOM 891 N N . VAL A 1 116 ? -11.370 -1.939 0.013 1.00 87.31 116 VAL A N 1
ATOM 892 C CA . VAL A 1 116 ? -10.906 -3.248 0.469 1.00 87.31 116 VAL A CA 1
ATOM 893 C C . VAL A 1 116 ? -11.074 -4.214 -0.692 1.00 87.31 116 VAL A C 1
ATOM 895 O O . VAL A 1 116 ? -12.196 -4.483 -1.122 1.00 87.31 116 VAL A O 1
ATOM 898 N N . GLN A 1 117 ? -9.967 -4.749 -1.196 1.00 87.38 117 GLN A N 1
ATOM 899 C CA . GLN A 1 117 ? -9.981 -5.716 -2.292 1.00 87.38 117 GLN A CA 1
ATOM 900 C C . GLN A 1 117 ? -9.400 -7.041 -1.828 1.00 87.38 117 GLN A C 1
ATOM 902 O O . GLN A 1 117 ? -8.435 -7.081 -1.067 1.00 87.38 117 GLN A O 1
ATOM 907 N N . LYS A 1 118 ? -9.985 -8.147 -2.289 1.00 84.81 118 LYS A N 1
ATOM 908 C CA . LYS A 1 118 ? -9.385 -9.468 -2.104 1.00 84.81 118 LYS A CA 1
ATOM 909 C C . LYS A 1 118 ? -8.209 -9.593 -3.068 1.00 84.81 118 LYS A C 1
ATOM 911 O O . LYS A 1 118 ? -8.376 -9.415 -4.272 1.00 84.81 118 LYS A O 1
ATOM 916 N N . VAL A 1 119 ? -7.035 -9.885 -2.528 1.00 83.00 119 VAL A N 1
ATOM 917 C CA . VAL A 1 119 ? -5.824 -10.120 -3.309 1.00 83.00 119 VAL A CA 1
ATOM 918 C C . VAL A 1 119 ? -5.817 -11.588 -3.715 1.00 83.00 119 VAL A C 1
ATOM 920 O O . VAL A 1 119 ? -5.915 -12.480 -2.872 1.00 83.00 119 VAL A O 1
ATOM 923 N N . GLU A 1 120 ? -5.752 -11.828 -5.021 1.00 79.81 120 GLU A N 1
ATOM 924 C CA . GLU A 1 120 ? -5.663 -13.176 -5.574 1.00 79.81 120 GLU A CA 1
ATOM 925 C C . GLU A 1 120 ? -4.285 -13.771 -5.289 1.00 79.81 120 GLU A C 1
ATOM 927 O O . GLU A 1 120 ? -3.262 -13.128 -5.539 1.00 79.81 120 GLU A O 1
ATOM 932 N N . ASP A 1 121 ? -4.264 -15.016 -4.816 1.00 76.62 121 ASP A N 1
ATOM 933 C CA . ASP A 1 121 ? -3.029 -15.779 -4.704 1.00 76.62 121 ASP A CA 1
ATOM 934 C C . ASP A 1 121 ? -2.562 -16.178 -6.112 1.00 76.62 121 ASP A C 1
ATOM 936 O O . ASP A 1 121 ? -3.182 -16.998 -6.797 1.00 76.62 121 ASP A O 1
ATOM 940 N N . LYS A 1 122 ? -1.508 -15.509 -6.584 1.00 76.38 122 LYS A N 1
ATOM 941 C CA . LYS A 1 122 ? -0.888 -15.736 -7.890 1.00 76.38 122 LYS A CA 1
ATOM 942 C C . LYS A 1 122 ? 0.555 -16.152 -7.685 1.00 76.38 122 LYS A C 1
ATOM 944 O O . LYS A 1 122 ? 1.316 -15.461 -7.011 1.00 76.38 122 LYS A O 1
ATOM 949 N N . ASP A 1 123 ? 0.957 -17.219 -8.370 1.00 81.75 123 ASP A N 1
ATOM 950 C CA . ASP A 1 123 ? 2.369 -17.559 -8.511 1.00 81.75 123 ASP A CA 1
ATOM 951 C C . ASP A 1 123 ? 3.037 -16.552 -9.458 1.00 81.75 123 ASP A C 1
ATOM 953 O O . ASP A 1 123 ? 3.081 -16.714 -10.684 1.00 81.75 123 ASP A O 1
ATOM 957 N N . TRP A 1 124 ? 3.522 -15.461 -8.869 1.00 81.62 124 TRP A N 1
ATOM 958 C CA . TRP A 1 124 ? 4.201 -14.392 -9.587 1.00 81.62 124 TRP A CA 1
ATOM 959 C C . TRP A 1 124 ? 5.484 -14.874 -10.265 1.00 81.62 124 TRP A C 1
ATOM 961 O O . TRP A 1 124 ? 5.846 -14.327 -11.304 1.00 81.62 124 TRP A O 1
ATOM 971 N N . VAL A 1 125 ? 6.146 -15.913 -9.742 1.00 84.50 125 VAL A N 1
ATOM 972 C CA . VAL A 1 125 ? 7.361 -16.463 -10.355 1.00 84.50 125 VAL A CA 1
ATOM 973 C C . VAL A 1 125 ? 7.008 -17.119 -11.683 1.00 84.50 125 VAL A C 1
ATOM 975 O O . VAL A 1 125 ? 7.575 -16.746 -12.711 1.00 84.50 125 VAL A O 1
ATOM 978 N N . LEU A 1 126 ? 6.031 -18.029 -11.691 1.00 84.50 126 LEU A N 1
ATOM 979 C CA . LEU A 1 126 ? 5.575 -18.677 -12.922 1.00 84.50 126 LEU A CA 1
ATOM 980 C C . LEU A 1 126 ? 4.985 -17.665 -13.909 1.00 84.50 126 LEU A C 1
ATOM 982 O O . LEU A 1 126 ? 5.290 -17.727 -15.102 1.00 84.50 126 LEU A O 1
ATOM 986 N N . HIS A 1 127 ? 4.181 -16.713 -13.427 1.00 84.19 127 HIS A N 1
ATOM 987 C CA . HIS A 1 127 ? 3.585 -15.677 -14.272 1.00 84.19 127 HIS A CA 1
ATOM 988 C C . HIS A 1 127 ? 4.651 -14.820 -14.971 1.00 84.19 127 HIS A C 1
ATOM 990 O O . HIS A 1 127 ? 4.599 -14.619 -16.188 1.00 84.19 127 HIS A O 1
ATOM 996 N N . VAL A 1 128 ? 5.649 -14.347 -14.220 1.00 85.94 128 VAL A N 1
ATOM 997 C CA . VAL A 1 128 ? 6.729 -13.516 -14.760 1.00 85.94 128 VAL A CA 1
ATOM 998 C C . VAL A 1 128 ? 7.626 -14.330 -15.690 1.00 85.94 128 VAL A C 1
ATOM 1000 O O . VAL A 1 128 ? 7.903 -13.870 -16.797 1.00 85.94 128 VAL A O 1
ATOM 1003 N N . GLN A 1 129 ? 8.006 -15.556 -15.320 1.00 85.50 129 GLN A N 1
ATOM 1004 C CA . GLN A 1 129 ? 8.821 -16.430 -16.175 1.00 85.50 129 GLN A CA 1
ATOM 1005 C C . GLN A 1 129 ? 8.155 -16.717 -17.527 1.00 85.50 129 GLN A C 1
ATOM 1007 O O . GLN A 1 129 ? 8.823 -16.702 -18.558 1.00 85.50 129 GLN A O 1
ATOM 1012 N N . GLN A 1 130 ? 6.834 -16.914 -17.557 1.00 85.69 130 GLN A N 1
ATOM 1013 C CA . GLN A 1 130 ? 6.091 -17.109 -18.808 1.00 85.69 130 GLN A CA 1
ATOM 1014 C C . GLN A 1 130 ? 6.079 -15.861 -19.704 1.00 85.69 130 GLN A C 1
ATOM 1016 O O . GLN A 1 130 ? 5.952 -15.978 -20.925 1.00 85.69 130 GLN A O 1
ATOM 1021 N N . SER A 1 131 ? 6.214 -14.666 -19.123 1.00 84.75 131 SER A N 1
ATOM 1022 C CA . SER A 1 131 ? 6.244 -13.408 -19.877 1.00 84.75 131 SER A CA 1
ATOM 1023 C C . SER A 1 131 ? 7.594 -13.137 -20.559 1.00 84.75 131 SER A C 1
ATOM 1025 O O . SER A 1 131 ? 7.671 -12.315 -21.478 1.00 84.75 131 SER A O 1
ATOM 1027 N N . TRP A 1 132 ? 8.659 -13.840 -20.160 1.00 85.81 132 TRP A N 1
ATOM 1028 C CA . TRP A 1 132 ? 10.014 -13.613 -20.657 1.00 85.81 132 TRP A CA 1
ATOM 1029 C C . TRP A 1 132 ? 10.239 -14.255 -22.023 1.00 85.81 132 TRP A C 1
ATOM 1031 O O . TRP A 1 132 ? 10.518 -15.445 -22.169 1.00 85.81 132 TRP A O 1
ATOM 1041 N N . LYS A 1 133 ? 10.154 -13.428 -23.065 1.00 85.06 133 LYS A N 1
ATOM 1042 C CA . LYS A 1 133 ? 10.560 -13.818 -24.416 1.00 85.06 133 LYS A CA 1
ATOM 1043 C C . LYS A 1 133 ? 12.074 -13.630 -24.572 1.00 85.06 133 LYS A C 1
ATOM 1045 O O . LYS A 1 133 ? 12.588 -12.594 -24.147 1.00 85.06 133 LYS A O 1
ATOM 1050 N N . PRO A 1 134 ? 12.794 -14.575 -25.209 1.00 88.19 134 PRO A N 1
ATOM 1051 C CA . PRO A 1 134 ? 14.216 -14.409 -25.484 1.00 88.19 134 PRO A CA 1
ATOM 1052 C C . PRO A 1 134 ? 14.495 -13.110 -26.244 1.00 88.19 134 PRO A C 1
ATOM 1054 O O . PRO A 1 134 ? 13.818 -12.804 -27.229 1.00 88.19 134 PRO A O 1
ATOM 1057 N N . ILE A 1 135 ? 15.516 -12.371 -25.814 1.00 88.69 135 ILE A N 1
ATOM 1058 C CA . ILE A 1 135 ? 15.950 -11.149 -26.495 1.00 88.69 135 ILE A CA 1
ATOM 1059 C C . ILE A 1 135 ? 16.982 -11.545 -27.553 1.00 88.69 135 ILE A C 1
ATOM 1061 O O . ILE A 1 135 ? 18.037 -12.100 -27.238 1.00 88.69 135 ILE A O 1
ATOM 1065 N N . VAL A 1 136 ? 16.675 -11.274 -28.821 1.00 88.88 136 VAL A N 1
ATOM 1066 C CA . VAL A 1 136 ? 17.541 -11.597 -29.963 1.00 88.88 136 VAL A CA 1
ATOM 1067 C C . VAL A 1 136 ? 18.302 -10.343 -30.389 1.00 88.88 136 VAL A C 1
ATOM 1069 O O . VAL A 1 136 ? 17.703 -9.372 -30.844 1.00 88.88 136 VAL A O 1
ATOM 1072 N N . LEU A 1 137 ? 19.627 -10.382 -30.265 1.00 87.06 137 LEU A N 1
ATOM 1073 C CA . LEU A 1 137 ? 20.555 -9.333 -30.691 1.00 87.06 137 LEU A CA 1
ATOM 1074 C C . LEU A 1 137 ? 21.623 -9.978 -31.583 1.00 87.06 137 LEU A C 1
ATOM 1076 O O . LEU A 1 137 ? 22.655 -10.380 -31.055 1.00 87.06 137 LEU A O 1
ATOM 1080 N N . PRO A 1 138 ? 21.409 -10.131 -32.905 1.00 86.31 138 PRO A N 1
ATOM 1081 C CA . PRO A 1 138 ? 22.313 -10.905 -33.760 1.00 86.31 138 PRO A CA 1
ATOM 1082 C C . PRO A 1 138 ? 23.784 -10.467 -33.610 1.00 86.31 138 PRO A C 1
ATOM 1084 O O . PRO A 1 138 ? 24.054 -9.268 -33.694 1.00 86.31 138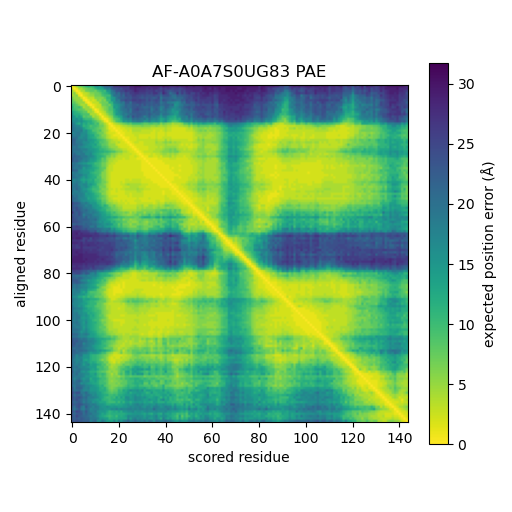 PRO A O 1
ATOM 1087 N N . PRO A 1 139 ? 24.747 -11.392 -33.399 1.00 86.38 139 PRO A N 1
ATOM 1088 C CA . PRO A 1 139 ? 24.645 -12.862 -33.424 1.00 86.38 139 PRO A CA 1
ATOM 1089 C C . PRO A 1 139 ? 24.231 -13.534 -32.093 1.00 86.38 139 PRO A C 1
ATOM 1091 O O . PRO A 1 139 ? 24.243 -14.759 -31.996 1.00 86.38 139 PRO A O 1
ATOM 1094 N N . PHE A 1 140 ? 23.892 -12.770 -31.059 1.00 88.19 140 PHE A N 1
ATOM 1095 C CA . PHE A 1 140 ? 23.586 -13.248 -29.712 1.00 88.19 140 PHE A CA 1
ATOM 1096 C C . PHE A 1 140 ? 22.085 -13.455 -29.471 1.00 88.19 140 PHE A C 1
ATOM 1098 O O . PHE A 1 140 ? 21.222 -12.781 -30.038 1.00 88.19 140 PHE A O 1
ATOM 1105 N N . VAL A 1 141 ? 21.772 -14.384 -28.570 1.00 89.75 141 VAL A N 1
ATOM 1106 C CA . VAL A 1 141 ? 20.422 -14.584 -28.036 1.00 89.75 141 VAL A CA 1
ATOM 1107 C C . VAL A 1 141 ? 20.528 -14.701 -26.523 1.00 89.75 141 VAL A C 1
ATOM 1109 O O . VAL A 1 141 ? 21.194 -15.603 -26.020 1.00 89.75 141 VAL A O 1
ATOM 1112 N N . LEU A 1 142 ? 19.859 -13.799 -25.811 1.00 85.50 142 LEU A N 1
ATOM 1113 C CA . LEU A 1 142 ? 19.719 -13.827 -24.359 1.00 85.50 142 LEU A CA 1
ATOM 1114 C C . LEU A 1 142 ? 18.468 -14.638 -24.013 1.00 85.50 142 LEU A C 1
ATOM 1116 O O . LEU A 1 142 ? 17.363 -14.317 -24.458 1.00 85.50 142 LEU A O 1
ATOM 1120 N N . ARG A 1 143 ? 18.663 -15.717 -23.254 1.00 84.94 143 ARG A N 1
ATOM 1121 C CA . ARG A 1 143 ? 17.601 -16.586 -22.733 1.00 84.94 143 ARG A CA 1
ATOM 1122 C C . ARG A 1 143 ? 17.531 -16.404 -21.220 1.00 84.94 143 ARG A C 1
ATOM 1124 O O . ARG A 1 143 ? 18.565 -16.143 -20.607 1.00 84.94 143 ARG A O 1
ATOM 1131 N N . PHE A 1 144 ? 16.336 -16.550 -20.669 1.00 74.38 144 PHE A N 1
ATOM 1132 C CA . PHE A 1 144 ? 16.050 -16.419 -19.247 1.00 74.38 144 PHE A CA 1
ATOM 1133 C C . PHE A 1 144 ? 15.485 -17.731 -18.713 1.00 74.38 144 PHE A C 1
ATOM 1135 O O . PHE A 1 144 ? 14.835 -18.439 -19.521 1.00 74.38 144 PHE A O 1
#

Sequence (144 aa):
SATQDEAEAVEILDAASLRSVTFSNILKDQEPQLLCNFLMELGACSTSIVDADLGTTDEQAIFDEFDAESMTRTAVTTHNWNNCHVTAIFPASTSLDWIMEIVQDTFPNLPKYDNVQKVEDKDWVLHVQQSWKPIVLPPFVLRF

Solvent-accessible surface area (backbone atoms only — not comparable to full-atom values): 8638 Å² total; per-residue (Å²): 112,73,75,56,56,54,52,52,53,52,51,52,55,52,47,68,32,34,32,35,39,30,32,61,71,41,40,46,92,70,38,61,67,58,52,41,54,49,45,42,74,76,57,31,81,44,63,49,80,41,67,58,36,71,94,47,96,76,49,67,76,61,76,65,75,67,38,80,87,77,73,38,73,60,80,65,82,44,94,63,46,68,36,21,28,43,36,36,30,29,48,54,76,58,61,64,70,61,52,48,54,53,48,41,71,77,38,74,88,59,71,71,66,81,47,80,41,79,47,78,94,68,66,58,66,62,55,52,59,73,68,63,70,67,51,76,52,89,97,46,70,51,77,131

Foldseek 3Di:
DVVVVVVVVVVVVLQQWKKKWKFWFDFLVLVLVVVQVVLVVLPFPHKDKADNQPPHPQDDDQQDDQDPVVNDRPPGPDPHRRTIMMMTMHGSPRDPVVVQVVCCVVRVPTDGTDDMDTDDDDPVVVVVLVVDDWDDDPPDIRDD

Organism: NCBI:txid44447

pLDDT: mean 79.86, std 13.88, range [46.84, 93.88]

Nearest PDB structures (foldseek):
  7a0s-assembly1_J  TM=3.356E-01  e=2.218E-01  Deinococcus radiodurans R1 = ATCC 13939 = DSM 20539
  7qyq-assembly1_D  TM=4.237E-01  e=9.282E-01  Pseudomonas putida
  4v7m-assembly2_DQ  TM=2.781E-01  e=1.562E+00  Thermus thermophilus HB8
  4v61-assembly1_BO  TM=3.153E-01  e=3.411E+00  Spinacia oleracea

Radius of gyration: 21.18 Å; Cα contacts (8 Å, |Δi|>4): 191; chains: 1; bounding box: 42×64×51 Å

Mean predicted aligned error: 10.94 Å

Secondary structure (DSSP, 8-state):
-HHHHHHHHHHHHHHT-EEEEEEEEEEGGG-HHHHHHHHHHTT-SEEEEEESSTTSTT---SS---BTTTTB--TTS-SS-SEEEEEEEEETTS-HHHHHHHHHHH-TTSPPP-EEEEEP---HHHHHHHH-PPEEETTEEE--